Protein AF-A0A3D2TI49-F1 (afdb_monomer_lite)

Foldseek 3Di:
DPPPPDDPDPDDPAQPWDWDWDQDPVRDTDTLDICPCVVLVCCCPVPVQLRQWFQDPPTGHPPDPVHRTQAFADWDWDDFPPFIKIWTARQTSGFIWIWTCNPVSDIHTQDTDGWDAPPNQTQHGFHDWDWDPLVRDPVSF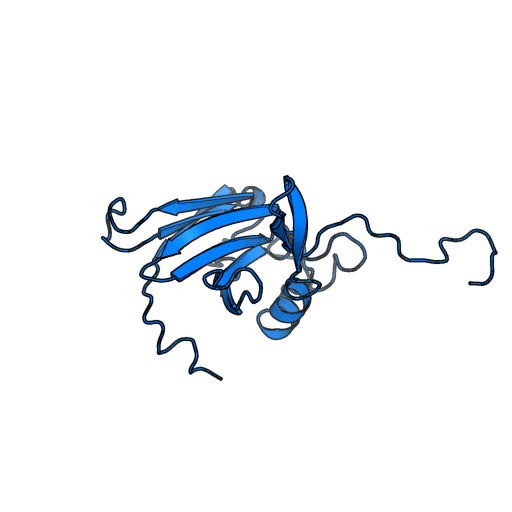IKIWTQRVVRRDIDIDGDPDDPVVSVPDD

Radius of gyration: 17.72 Å; chains: 1; bounding box: 36×56×38 Å

Sequence (170 aa):
MDNDGDLDALHCFGARSFSVWQINAKGVPQLAYDSGVDFEQITAHEAADRFNADSSPDSLPDQRSSKRGPEPESIVIGQVGKHRLAMVGLERTGGVMIYDLSLPTYPKFLKYLPPLHEDGLMDCGPEGLVLIPAKSSPTGKPLLIICNEKSGTTTAYEFEWEFDRVAASR

Structure (mmCIF, N/CA/C/O backbone):
data_AF-A0A3D2TI49-F1
#
_entry.id   AF-A0A3D2TI49-F1
#
loop_
_atom_site.group_PDB
_atom_site.id
_atom_site.type_symbol
_atom_site.label_atom_id
_atom_site.label_alt_id
_atom_site.label_comp_id
_atom_site.label_asym_id
_atom_site.label_entity_id
_atom_site.label_seq_id
_atom_site.pdbx_PDB_ins_code
_atom_site.Cartn_x
_atom_site.Cartn_y
_atom_site.Cartn_z
_atom_site.occupancy
_atom_site.B_iso_or_equiv
_atom_site.auth_seq_id
_atom_site.auth_comp_id
_atom_site.auth_asym_id
_atom_site.auth_atom_id
_atom_site.pdbx_PDB_model_num
ATOM 1 N N . MET A 1 1 ? -6.377 -32.290 -17.270 1.00 55.56 1 MET A N 1
ATOM 2 C CA . MET A 1 1 ? -5.942 -33.292 -16.291 1.00 55.56 1 MET A CA 1
ATOM 3 C C . MET A 1 1 ? -5.708 -34.567 -17.065 1.00 55.56 1 MET A C 1
ATOM 5 O O . MET A 1 1 ? -6.648 -35.334 -17.264 1.00 55.56 1 MET A O 1
ATOM 9 N N . ASP A 1 2 ? -4.509 -34.690 -17.626 1.00 75.00 2 ASP A N 1
ATOM 10 C CA . ASP A 1 2 ? -4.076 -35.775 -18.518 1.00 75.00 2 ASP A CA 1
ATOM 11 C C . ASP A 1 2 ? -3.036 -36.714 -17.880 1.00 75.00 2 ASP A C 1
ATOM 13 O O . ASP A 1 2 ? -2.687 -37.721 -18.498 1.00 75.00 2 ASP A O 1
ATOM 17 N N . ASN A 1 3 ? -2.715 -36.523 -16.591 1.00 49.94 3 ASN A N 1
ATOM 18 C CA . ASN A 1 3 ? -2.131 -37.550 -15.720 1.00 49.94 3 ASN A CA 1
ATOM 19 C C . ASN A 1 3 ? -0.793 -38.101 -16.251 1.00 49.94 3 ASN A C 1
ATOM 21 O O . ASN A 1 3 ? -0.531 -39.308 -16.186 1.00 49.94 3 ASN A O 1
ATOM 25 N N . ASP A 1 4 ? 0.041 -37.212 -16.786 1.00 79.75 4 ASP A N 1
ATOM 26 C CA . ASP A 1 4 ? 1.369 -37.513 -17.324 1.00 79.75 4 ASP A CA 1
ATOM 27 C C . ASP A 1 4 ? 2.510 -37.254 -16.316 1.00 79.75 4 ASP A C 1
ATOM 29 O O . ASP A 1 4 ? 3.666 -37.599 -16.573 1.00 79.75 4 ASP A O 1
ATOM 33 N N . GLY A 1 5 ? 2.177 -36.741 -15.128 1.00 62.38 5 GLY A N 1
ATOM 34 C CA . GLY A 1 5 ? 3.123 -36.522 -14.038 1.00 62.38 5 GLY A CA 1
ATOM 35 C C . GLY A 1 5 ? 3.797 -35.152 -14.049 1.00 62.38 5 GLY A C 1
ATOM 36 O O . GLY A 1 5 ? 4.715 -34.947 -13.247 1.00 62.38 5 GLY A O 1
ATOM 37 N N . ASP A 1 6 ? 3.350 -34.216 -14.888 1.00 67.06 6 ASP A N 1
ATOM 38 C CA . ASP A 1 6 ? 3.567 -32.793 -14.651 1.00 67.06 6 ASP A CA 1
ATOM 39 C C . ASP A 1 6 ? 2.514 -32.212 -13.672 1.00 67.06 6 ASP A C 1
ATOM 41 O O . ASP A 1 6 ? 1.595 -32.894 -13.205 1.00 67.06 6 ASP A O 1
ATOM 45 N N . LEU A 1 7 ? 2.720 -30.975 -13.209 1.00 50.41 7 LEU A N 1
ATOM 46 C CA . LEU A 1 7 ? 1.789 -30.328 -12.280 1.00 50.41 7 LEU A CA 1
ATOM 47 C C . LEU A 1 7 ? 0.525 -29.874 -13.032 1.00 50.41 7 LEU A C 1
ATOM 49 O O . LEU A 1 7 ? 0.425 -28.726 -13.456 1.00 50.41 7 LEU A O 1
ATOM 53 N N . ASP A 1 8 ? -0.473 -30.754 -13.080 1.00 56.34 8 ASP A N 1
ATOM 54 C CA . ASP A 1 8 ? -1.819 -30.564 -13.655 1.00 56.34 8 ASP A CA 1
ATOM 55 C C . ASP A 1 8 ? -2.663 -29.421 -13.024 1.00 56.34 8 ASP A C 1
ATOM 57 O O . ASP A 1 8 ? -3.757 -29.091 -13.499 1.00 56.34 8 ASP A O 1
ATOM 61 N N . ALA A 1 9 ? -2.197 -28.821 -11.923 1.00 54.97 9 ALA A N 1
ATOM 62 C CA . ALA A 1 9 ? -2.842 -27.702 -11.241 1.00 54.97 9 ALA A CA 1
ATOM 63 C C . ALA A 1 9 ? -1.800 -26.722 -10.685 1.00 54.97 9 ALA A C 1
ATOM 65 O O . ALA A 1 9 ? -0.828 -27.113 -10.034 1.00 54.97 9 ALA A O 1
ATOM 66 N N . LEU A 1 10 ? -2.028 -25.422 -10.900 1.00 48.25 10 LEU A N 1
ATOM 67 C CA . LEU A 1 10 ? -1.181 -24.364 -10.357 1.00 48.25 10 LEU A CA 1
ATOM 68 C C . LEU A 1 10 ? -1.389 -24.273 -8.834 1.00 48.25 10 LEU A C 1
ATOM 70 O O . LEU A 1 10 ? -2.301 -23.608 -8.346 1.00 48.25 10 LEU A O 1
ATOM 74 N N . HIS A 1 11 ? -0.556 -24.970 -8.066 1.00 43.88 11 HIS A N 1
ATOM 75 C CA . HIS A 1 11 ? -0.542 -24.872 -6.609 1.00 43.88 11 HIS A CA 1
ATOM 76 C C . HIS A 1 11 ? 0.370 -23.718 -6.172 1.00 43.88 11 HIS A C 1
ATOM 78 O O . HIS A 1 11 ? 1.574 -23.896 -5.999 1.00 43.88 11 HIS A O 1
ATOM 84 N N . CYS A 1 12 ? -0.199 -22.531 -5.954 1.00 50.41 12 CYS A N 1
ATOM 85 C CA . CYS A 1 12 ? 0.495 -21.441 -5.267 1.00 50.41 12 CYS A CA 1
ATOM 86 C C . CYS A 1 12 ? 0.040 -21.365 -3.804 1.00 50.41 12 CYS A C 1
ATOM 88 O O . CYS A 1 12 ? -1.037 -20.859 -3.503 1.00 50.41 12 CYS A O 1
ATOM 90 N N . PHE A 1 13 ? 0.885 -21.819 -2.876 1.00 46.25 13 PHE A N 1
ATOM 91 C CA . PHE A 1 13 ? 0.799 -21.406 -1.473 1.00 46.25 13 PHE A CA 1
ATOM 92 C C . PHE A 1 13 ? 1.452 -20.023 -1.359 1.00 46.25 13 PHE A C 1
ATOM 94 O O . PHE A 1 13 ? 2.647 -19.910 -1.104 1.00 46.25 13 PHE A O 1
ATOM 101 N N . GLY A 1 14 ? 0.697 -18.964 -1.650 1.00 55.88 14 GLY A N 1
ATOM 102 C CA . GLY A 1 14 ? 1.209 -17.597 -1.593 1.00 55.88 14 GLY A CA 1
ATOM 103 C C . GLY A 1 14 ? 0.081 -16.579 -1.582 1.00 55.88 14 GLY A C 1
ATOM 104 O O . GLY A 1 14 ? -0.577 -16.376 -2.599 1.00 55.88 14 GLY A O 1
ATOM 105 N N . ALA A 1 15 ? -0.133 -15.960 -0.421 1.00 67.00 15 ALA A N 1
ATOM 106 C CA . ALA A 1 15 ? -1.057 -14.855 -0.218 1.00 67.00 15 ALA A CA 1
ATOM 107 C C . ALA A 1 15 ? -0.539 -13.615 -0.964 1.00 67.00 15 ALA A C 1
ATOM 109 O O . ALA A 1 15 ? 0.254 -12.843 -0.441 1.00 67.00 15 ALA A O 1
ATOM 110 N N . ARG A 1 16 ? -0.970 -13.443 -2.215 1.00 87.81 16 ARG A N 1
ATOM 111 C CA . ARG A 1 16 ? -0.832 -12.183 -2.970 1.00 87.81 16 ARG A CA 1
ATOM 112 C C . ARG A 1 16 ? -1.950 -11.193 -2.629 1.00 87.81 16 ARG A C 1
ATOM 114 O O . ARG A 1 16 ? -2.130 -10.194 -3.308 1.00 87.81 16 ARG A O 1
ATOM 121 N N . SER A 1 17 ? -2.688 -11.493 -1.567 1.00 92.81 17 SER A N 1
ATOM 122 C CA . SER A 1 17 ? -3.854 -10.786 -1.071 1.00 92.81 17 SER A CA 1
ATOM 123 C C . SER A 1 17 ? -3.655 -10.406 0.394 1.00 92.81 17 SER A C 1
ATOM 125 O O . SER A 1 17 ? -2.672 -10.784 1.036 1.00 92.81 17 SER A O 1
ATOM 127 N N . PHE A 1 18 ? -4.624 -9.684 0.946 1.00 94.69 18 PHE A N 1
ATOM 128 C CA . PHE A 1 18 ? -4.862 -9.687 2.381 1.00 94.69 18 PHE A CA 1
ATOM 129 C C . PHE A 1 18 ? -6.214 -10.338 2.670 1.00 94.69 18 PHE A C 1
ATOM 131 O O . PHE A 1 18 ? -7.166 -10.214 1.895 1.00 94.69 18 PHE A O 1
ATOM 138 N N . SER A 1 19 ? -6.310 -10.980 3.830 1.00 95.19 19 SER A N 1
ATOM 139 C CA . SER A 1 19 ? -7.548 -11.590 4.301 1.00 95.19 19 SER A CA 1
ATOM 140 C C . SER A 1 19 ? -7.982 -10.969 5.621 1.00 95.19 19 SER A C 1
ATOM 142 O O . SER A 1 19 ? -7.167 -10.695 6.505 1.00 95.19 19 SER A O 1
ATOM 144 N N . VAL A 1 20 ? -9.289 -10.811 5.794 1.00 96.06 20 VAL A N 1
ATOM 145 C CA . VAL A 1 20 ? -9.896 -10.477 7.080 1.00 96.06 20 VAL A CA 1
ATOM 146 C C . VAL A 1 20 ? -10.534 -11.736 7.639 1.00 96.06 20 VAL A C 1
ATOM 148 O O . VAL A 1 20 ? -11.391 -12.348 7.004 1.00 96.06 20 VAL A O 1
ATOM 151 N N . TRP A 1 21 ? -10.143 -12.105 8.854 1.00 95.69 21 TRP A N 1
ATOM 152 C CA . TRP A 1 21 ? -10.712 -13.236 9.578 1.00 95.69 21 TRP A CA 1
ATOM 153 C C . TRP A 1 21 ? -11.584 -12.735 10.724 1.00 95.69 21 TRP A C 1
ATOM 155 O O . TRP A 1 21 ? -11.193 -11.842 11.475 1.00 95.69 21 TRP A O 1
ATOM 165 N N . GLN A 1 22 ? -12.762 -13.331 10.878 1.00 94.69 22 GLN A N 1
ATOM 166 C CA . GLN A 1 22 ? -13.612 -13.149 12.048 1.00 94.69 22 GLN A CA 1
ATOM 167 C C . GLN A 1 22 ? -13.525 -14.381 12.945 1.00 94.69 22 GLN A C 1
ATOM 169 O O . GLN A 1 22 ? -13.456 -15.511 12.466 1.00 94.69 22 GLN A O 1
ATOM 174 N N . ILE A 1 23 ? -13.562 -14.174 14.257 1.00 95.69 23 ILE A N 1
ATOM 175 C CA . ILE A 1 23 ? -13.634 -15.266 15.227 1.00 95.69 23 ILE A CA 1
ATOM 176 C C . ILE A 1 23 ? -15.091 -15.410 15.653 1.00 95.69 23 ILE A C 1
ATOM 178 O O . ILE A 1 23 ? -15.685 -14.465 16.174 1.00 95.69 23 ILE A O 1
ATOM 182 N N . ASN A 1 24 ? -15.690 -16.575 15.410 1.00 93.38 24 ASN A N 1
ATOM 183 C CA . ASN A 1 24 ? -17.077 -16.804 15.809 1.00 93.38 24 ASN A CA 1
ATOM 184 C C . ASN A 1 24 ? -17.214 -16.996 17.333 1.00 93.38 24 ASN A C 1
ATOM 186 O O . ASN A 1 24 ? -16.229 -17.119 18.058 1.00 93.38 24 ASN A O 1
ATOM 190 N N . ALA A 1 25 ? -18.452 -17.100 17.827 1.00 94.69 25 ALA A N 1
ATOM 191 C CA . ALA A 1 25 ? -18.738 -17.268 19.258 1.00 94.69 25 ALA A CA 1
ATOM 192 C C . ALA A 1 25 ? -18.109 -18.525 19.903 1.00 94.69 25 ALA A C 1
ATOM 194 O O . ALA A 1 25 ? -18.037 -18.613 21.124 1.00 94.69 25 ALA A O 1
ATOM 195 N N . LYS A 1 26 ? -17.662 -19.500 19.099 1.00 96.12 26 LYS A N 1
ATOM 196 C CA . LYS A 1 26 ? -16.972 -20.720 19.548 1.00 96.12 26 LYS A CA 1
ATOM 197 C C . LYS A 1 26 ? -15.444 -20.613 19.452 1.00 96.12 26 LYS A C 1
ATOM 199 O O . LYS A 1 26 ? -14.765 -21.611 19.664 1.00 96.12 26 LYS A O 1
ATOM 204 N N . GLY A 1 27 ? -14.901 -19.447 19.103 1.00 95.31 27 GLY A N 1
ATOM 205 C CA . GLY A 1 27 ? -13.461 -19.243 18.947 1.00 95.31 27 GLY A CA 1
ATOM 206 C C . GLY A 1 27 ? -12.883 -19.748 17.621 1.00 95.31 27 GLY A C 1
ATOM 207 O O . GLY A 1 27 ? -11.666 -19.799 17.479 1.00 95.31 27 GLY A O 1
ATOM 208 N N . VAL A 1 28 ? -13.717 -20.130 16.647 1.00 96.25 28 VAL A N 1
ATOM 209 C CA . VAL A 1 28 ? -13.245 -20.679 15.364 1.00 96.25 28 VAL A CA 1
ATOM 210 C C . VAL A 1 28 ? -13.076 -19.547 14.340 1.00 96.25 28 VAL A C 1
ATOM 212 O O . VAL A 1 28 ? -14.042 -18.801 14.129 1.00 96.25 28 VAL A O 1
ATOM 215 N N . PRO A 1 29 ? -11.902 -19.419 13.685 1.00 95.12 29 PRO A N 1
ATOM 216 C CA . PRO A 1 29 ? -11.702 -18.474 12.594 1.00 95.12 29 PRO A CA 1
ATOM 217 C C . PRO A 1 29 ? -12.599 -18.789 11.400 1.00 95.12 29 PRO A C 1
ATOM 219 O O . PRO A 1 29 ? -12.729 -19.938 10.978 1.00 95.12 29 PRO A O 1
ATOM 222 N N . GLN A 1 30 ? -13.200 -17.753 10.838 1.00 95.19 30 GLN A N 1
ATOM 223 C CA . GLN A 1 30 ? -13.952 -17.799 9.593 1.00 95.19 30 GLN A CA 1
ATOM 224 C C . GLN A 1 30 ? -13.462 -16.666 8.701 1.00 95.19 30 GLN A C 1
ATOM 226 O O . GLN A 1 30 ? -13.291 -15.539 9.167 1.00 95.19 30 GLN A O 1
ATOM 231 N N . LEU A 1 31 ? -13.229 -16.965 7.426 1.00 94.31 31 LEU A N 1
ATOM 232 C CA . LEU A 1 31 ? -12.846 -15.955 6.450 1.00 94.31 31 LEU A CA 1
ATOM 233 C C . LEU A 1 31 ? -14.020 -14.987 6.254 1.00 94.31 31 LEU A C 1
ATOM 235 O O . LEU A 1 31 ? -15.122 -15.412 5.911 1.00 94.31 31 LEU A O 1
ATOM 239 N N . ALA A 1 32 ? -13.791 -13.704 6.519 1.00 95.62 32 ALA A N 1
ATOM 240 C CA . ALA A 1 32 ? -14.774 -12.638 6.340 1.00 95.62 32 ALA A CA 1
ATOM 241 C C . ALA A 1 32 ? -14.599 -11.929 4.991 1.00 95.62 32 ALA A C 1
ATOM 243 O O . ALA A 1 32 ? -15.590 -11.531 4.383 1.00 95.62 32 ALA A O 1
ATOM 244 N N . TYR A 1 33 ? -13.353 -11.779 4.538 1.00 96.12 33 TYR A N 1
ATOM 245 C CA . TYR A 1 33 ? -12.991 -11.175 3.258 1.00 96.12 33 TYR A CA 1
ATOM 246 C C . TYR A 1 33 ? -11.618 -11.677 2.803 1.00 96.12 33 TYR A C 1
ATOM 248 O O . TYR A 1 33 ? -10.752 -11.915 3.644 1.00 96.12 33 TYR A O 1
ATOM 256 N N . ASP A 1 34 ? -11.411 -11.770 1.493 1.00 95.81 34 ASP A N 1
ATOM 257 C CA . ASP A 1 34 ? -10.099 -11.921 0.867 1.00 95.81 34 ASP A CA 1
ATOM 258 C C . ASP A 1 34 ? -10.023 -10.986 -0.341 1.00 95.81 34 ASP A C 1
ATOM 260 O O . ASP A 1 34 ? -10.972 -10.936 -1.125 1.00 95.81 34 ASP A O 1
ATOM 264 N N . SER A 1 35 ? -8.926 -10.241 -0.483 1.00 95.81 35 SER A N 1
ATOM 265 C CA . SER A 1 35 ? -8.756 -9.313 -1.609 1.00 95.81 35 SER A CA 1
ATOM 266 C C . SER A 1 35 ? -8.429 -10.011 -2.929 1.00 95.81 35 SER A C 1
ATOM 268 O O . SER A 1 35 ? -8.345 -9.356 -3.960 1.00 95.81 35 SER A O 1
ATOM 270 N N . GLY A 1 36 ? -8.201 -11.326 -2.931 1.00 93.94 36 GLY A N 1
ATOM 271 C CA . GLY A 1 36 ? -7.935 -12.106 -4.131 1.00 93.94 36 GLY A CA 1
ATOM 272 C C . GLY A 1 36 ? -6.793 -11.529 -4.967 1.00 93.94 36 GLY A C 1
ATOM 273 O O . GLY A 1 36 ? -5.637 -11.560 -4.562 1.00 93.94 36 GLY A O 1
ATOM 274 N N . VAL A 1 37 ? -7.136 -11.009 -6.144 1.00 93.81 37 VAL A N 1
ATOM 275 C CA . VAL A 1 37 ? -6.191 -10.464 -7.133 1.00 93.81 37 VAL A CA 1
ATOM 276 C C . VAL A 1 37 ? -6.228 -8.935 -7.217 1.00 93.81 37 VAL A C 1
ATOM 278 O O . VAL A 1 37 ? -5.765 -8.364 -8.206 1.00 93.81 37 VAL A O 1
ATOM 281 N N . ASP A 1 38 ? -6.815 -8.264 -6.218 1.00 96.62 38 ASP A N 1
ATOM 282 C CA . ASP A 1 38 ? -6.989 -6.808 -6.216 1.00 96.62 38 ASP A CA 1
ATOM 283 C C . ASP A 1 38 ? -5.662 -6.091 -6.498 1.00 96.62 38 ASP A C 1
ATOM 285 O O . ASP A 1 38 ? -5.624 -5.166 -7.303 1.00 96.62 38 ASP A O 1
ATOM 289 N N . PHE A 1 39 ? -4.552 -6.526 -5.891 1.00 97.19 39 PHE A N 1
ATOM 290 C CA . PHE A 1 39 ? -3.266 -5.837 -6.027 1.00 97.19 39 PHE A CA 1
ATOM 291 C C . PHE A 1 39 ? -2.743 -5.861 -7.465 1.00 97.19 39 PHE A C 1
ATOM 293 O O . PHE A 1 39 ? -2.324 -4.824 -7.986 1.00 97.19 39 PHE A O 1
ATOM 300 N N . GLU A 1 40 ? -2.802 -7.010 -8.136 1.00 96.06 40 GLU A N 1
ATOM 301 C CA . GLU A 1 40 ? -2.463 -7.128 -9.552 1.00 96.06 40 GLU A CA 1
ATOM 302 C C . GLU A 1 40 ? -3.403 -6.311 -10.443 1.00 96.06 40 GLU A C 1
ATOM 304 O O . GLU A 1 40 ? -2.929 -5.628 -11.348 1.00 96.06 40 GLU A O 1
ATOM 309 N N . GLN A 1 41 ? -4.716 -6.338 -10.193 1.00 96.94 41 GLN A N 1
ATOM 310 C CA . GLN A 1 41 ? -5.678 -5.573 -10.997 1.00 96.94 41 GLN A CA 1
ATOM 311 C C . GLN A 1 41 ? -5.484 -4.062 -10.846 1.00 96.94 41 GLN A C 1
ATOM 313 O O . GLN A 1 41 ? -5.473 -3.336 -11.841 1.00 96.94 41 GLN A O 1
ATOM 318 N N . ILE A 1 42 ? -5.297 -3.592 -9.613 1.00 97.81 42 ILE A N 1
ATOM 319 C CA . ILE A 1 42 ? -5.074 -2.180 -9.303 1.00 97.81 42 ILE A CA 1
ATOM 320 C C . ILE A 1 42 ? -3.758 -1.717 -9.917 1.00 97.81 42 ILE A C 1
ATOM 322 O O . ILE A 1 42 ? -3.735 -0.697 -10.595 1.00 97.81 42 ILE A O 1
ATOM 326 N N . THR A 1 43 ? -2.666 -2.465 -9.744 1.00 97.25 43 THR A N 1
ATOM 327 C CA . THR A 1 43 ? -1.365 -2.066 -10.308 1.00 97.25 43 THR A CA 1
ATOM 328 C C . THR A 1 43 ? -1.373 -2.115 -11.832 1.00 97.25 43 THR A C 1
ATOM 330 O O . THR A 1 43 ? -0.875 -1.185 -12.453 1.00 97.25 43 THR A O 1
ATOM 333 N N . ALA A 1 44 ? -2.021 -3.102 -12.458 1.00 96.81 44 ALA A N 1
ATOM 334 C CA . ALA A 1 44 ? -2.205 -3.126 -13.912 1.00 96.81 44 ALA A CA 1
ATOM 335 C C . ALA A 1 44 ? -2.949 -1.889 -14.441 1.00 96.81 44 ALA A C 1
ATOM 337 O O . ALA A 1 44 ? -2.661 -1.427 -15.544 1.00 96.81 44 ALA A O 1
ATOM 338 N N . HIS A 1 45 ? -3.911 -1.368 -13.674 1.00 97.06 45 HIS A N 1
ATOM 339 C CA . HIS A 1 45 ? -4.739 -0.235 -14.075 1.00 97.06 45 HIS A CA 1
ATOM 340 C C . HIS A 1 45 ? -4.109 1.128 -13.742 1.00 97.06 45 HIS A C 1
ATOM 342 O O . HIS A 1 45 ? -4.124 2.032 -14.574 1.00 97.06 45 HIS A O 1
ATOM 348 N N . GLU A 1 46 ? -3.570 1.294 -12.534 1.00 95.75 46 GLU A N 1
ATOM 349 C CA . GLU A 1 46 ? -3.100 2.583 -12.006 1.00 95.75 46 GLU A CA 1
ATOM 350 C C . GLU A 1 46 ? -1.593 2.813 -12.191 1.00 95.75 46 GLU A C 1
ATOM 352 O O . GLU A 1 46 ? -1.150 3.959 -12.178 1.00 95.75 46 GLU A O 1
ATOM 357 N N . ALA A 1 47 ? -0.804 1.750 -12.372 1.00 94.12 47 ALA A N 1
ATOM 358 C CA . ALA A 1 47 ? 0.653 1.804 -12.510 1.00 94.12 47 ALA A CA 1
ATOM 359 C C . ALA A 1 47 ? 1.155 0.645 -13.388 1.00 94.12 47 ALA A C 1
ATOM 361 O O . ALA A 1 47 ? 1.874 -0.246 -12.931 1.00 94.12 47 ALA A O 1
ATOM 362 N N . ALA A 1 48 ? 0.710 0.612 -14.649 1.00 95.75 48 ALA A N 1
ATOM 363 C CA . ALA A 1 48 ? 0.943 -0.511 -15.561 1.00 95.75 48 ALA A CA 1
ATOM 364 C C . ALA A 1 48 ? 2.435 -0.833 -15.781 1.00 95.75 48 ALA A C 1
ATOM 366 O O . ALA A 1 48 ? 2.796 -1.985 -16.006 1.00 95.75 48 ALA A O 1
ATOM 367 N N . ASP A 1 49 ? 3.310 0.165 -15.675 1.00 93.94 49 ASP A N 1
ATOM 368 C CA . ASP A 1 49 ? 4.770 0.034 -15.697 1.00 93.94 49 ASP A CA 1
ATOM 369 C C . ASP A 1 49 ? 5.333 -0.708 -14.470 1.00 93.94 49 ASP A C 1
ATOM 371 O O . ASP A 1 49 ? 6.420 -1.282 -14.524 1.00 93.94 49 ASP A O 1
ATOM 375 N N . ARG A 1 50 ? 4.568 -0.749 -13.376 1.00 93.75 50 ARG A N 1
ATOM 376 C CA . ARG A 1 50 ? 4.880 -1.453 -12.127 1.00 93.75 50 ARG A CA 1
ATOM 377 C C . ARG A 1 50 ? 4.125 -2.775 -11.963 1.00 93.75 50 ARG A C 1
ATOM 379 O O . ARG A 1 50 ? 4.398 -3.502 -11.001 1.00 93.75 50 ARG A O 1
ATOM 386 N N . PHE A 1 51 ? 3.211 -3.121 -12.876 1.00 96.69 51 PHE A N 1
ATOM 387 C CA . PHE A 1 51 ? 2.470 -4.385 -12.839 1.00 96.69 51 PHE A CA 1
ATOM 388 C C . PHE A 1 51 ? 3.436 -5.563 -12.693 1.00 96.69 51 PHE A C 1
ATOM 390 O O . PHE A 1 51 ? 4.244 -5.800 -13.584 1.00 96.69 51 PHE A O 1
ATOM 397 N N . ASN A 1 52 ? 3.395 -6.276 -11.562 1.00 95.88 52 ASN A N 1
ATOM 398 C CA . ASN A 1 52 ? 4.294 -7.397 -11.246 1.00 95.88 52 ASN A CA 1
ATOM 399 C C . ASN A 1 52 ? 5.787 -7.150 -11.567 1.00 95.88 52 ASN A C 1
ATOM 401 O O . ASN A 1 52 ? 6.512 -8.075 -11.951 1.00 95.88 52 ASN A O 1
ATOM 405 N N . ALA A 1 53 ? 6.246 -5.906 -11.415 1.00 95.75 53 ALA A N 1
ATOM 406 C CA . ALA A 1 53 ? 7.649 -5.529 -11.538 1.00 95.75 53 ALA A CA 1
ATOM 407 C C . ALA A 1 53 ? 8.459 -5.984 -10.310 1.00 95.75 53 ALA A C 1
ATOM 409 O O . ALA A 1 53 ? 7.908 -6.303 -9.255 1.00 95.75 53 ALA A O 1
ATOM 410 N N . ASP A 1 54 ? 9.787 -6.017 -10.438 1.00 95.31 54 ASP A N 1
ATOM 411 C CA . ASP A 1 54 ? 10.676 -6.190 -9.288 1.00 95.31 54 ASP A CA 1
ATOM 412 C C . ASP A 1 54 ? 10.900 -4.861 -8.537 1.00 95.31 54 ASP A C 1
ATOM 414 O O . ASP A 1 54 ? 10.555 -3.761 -8.985 1.00 95.31 54 ASP A O 1
ATOM 418 N N . SER A 1 55 ? 11.500 -4.966 -7.359 1.00 91.81 55 SER A N 1
ATOM 419 C CA . SER A 1 55 ? 11.812 -3.842 -6.474 1.00 91.81 55 SER A CA 1
ATOM 420 C C . SER A 1 55 ? 13.142 -3.189 -6.877 1.00 91.81 55 SER A C 1
ATOM 422 O O . SER A 1 55 ? 14.110 -3.230 -6.115 1.00 91.81 55 SER A O 1
ATOM 424 N N . SER A 1 56 ? 13.219 -2.700 -8.113 1.00 90.56 56 SER A N 1
ATOM 425 C CA . SER A 1 56 ? 14.365 -1.967 -8.670 1.00 90.56 56 SER A CA 1
ATOM 426 C C . SER A 1 56 ? 13.876 -0.877 -9.637 1.00 90.56 56 SER A C 1
ATOM 428 O O . SER A 1 56 ? 12.876 -1.127 -10.328 1.00 90.56 56 SER A O 1
ATOM 430 N N . PRO A 1 57 ? 14.555 0.288 -9.728 1.00 87.12 57 PRO A N 1
ATOM 431 C CA . PRO A 1 57 ? 14.220 1.358 -10.675 1.00 87.12 57 PRO A CA 1
ATOM 432 C C . PRO A 1 57 ? 14.189 0.902 -12.136 1.00 87.12 57 PRO A C 1
ATOM 434 O O . PRO A 1 57 ? 13.319 1.319 -12.890 1.00 87.12 57 PRO A O 1
ATOM 437 N N . ASP A 1 58 ? 15.076 -0.022 -12.509 1.00 89.88 58 ASP A N 1
ATOM 438 C CA . ASP A 1 58 ? 15.204 -0.515 -13.888 1.00 89.88 58 ASP A CA 1
ATOM 439 C C . ASP A 1 58 ? 14.307 -1.732 -14.182 1.00 89.88 58 ASP A C 1
ATOM 441 O O . ASP A 1 58 ? 14.477 -2.427 -15.188 1.00 89.88 58 ASP A O 1
ATOM 445 N N . SER A 1 59 ? 13.376 -2.056 -13.280 1.00 91.19 59 SER A N 1
ATOM 446 C CA . SER A 1 59 ? 12.495 -3.212 -13.458 1.00 91.19 59 SER A CA 1
ATOM 447 C C . SER A 1 59 ? 11.516 -2.972 -14.597 1.00 91.19 59 SER A C 1
ATOM 449 O O . SER A 1 59 ? 10.876 -1.928 -14.669 1.00 91.19 59 SER A O 1
ATOM 451 N N . LEU A 1 60 ? 11.347 -3.982 -15.449 1.00 94.62 60 LEU A N 1
ATOM 452 C CA . LEU A 1 60 ? 10.288 -3.983 -16.452 1.00 94.62 60 LEU A CA 1
ATOM 453 C C . LEU A 1 60 ? 8.994 -4.536 -15.839 1.00 94.62 60 LEU A C 1
ATOM 455 O O . LEU A 1 60 ? 9.063 -5.359 -14.913 1.00 94.62 60 LEU A O 1
ATOM 459 N N . PRO A 1 61 ? 7.826 -4.144 -16.372 1.00 96.25 61 PRO A N 1
ATOM 460 C CA . PRO A 1 61 ? 6.570 -4.763 -15.990 1.00 96.25 61 PRO A CA 1
ATOM 461 C C . PRO A 1 61 ? 6.582 -6.269 -16.284 1.00 96.25 61 PRO A C 1
ATOM 463 O O . PRO A 1 61 ? 7.264 -6.759 -17.185 1.00 96.25 61 PRO A O 1
ATOM 466 N N . ASP A 1 62 ? 5.799 -6.992 -15.496 1.00 95.56 62 ASP A N 1
ATOM 467 C CA . ASP A 1 62 ? 5.469 -8.410 -15.618 1.00 95.56 62 ASP A CA 1
ATOM 468 C C . ASP A 1 62 ? 6.619 -9.412 -15.394 1.00 95.56 62 ASP A C 1
ATOM 470 O O . ASP A 1 62 ? 6.491 -10.613 -15.634 1.00 95.56 62 ASP A O 1
ATOM 474 N N . GLN A 1 63 ? 7.750 -8.974 -14.840 1.00 95.75 63 GLN A N 1
ATOM 475 C CA . GLN A 1 63 ? 8.883 -9.866 -14.544 1.00 95.75 63 GLN A CA 1
ATOM 476 C C . GLN A 1 63 ? 8.608 -10.895 -13.430 1.00 95.75 63 GLN A C 1
ATOM 478 O O . GLN A 1 63 ? 9.408 -11.821 -13.222 1.00 95.75 63 GLN A O 1
ATOM 483 N N . ARG A 1 64 ? 7.524 -10.720 -12.662 1.00 94.25 64 ARG A N 1
ATOM 484 C CA . ARG A 1 64 ? 7.220 -11.529 -11.473 1.00 94.25 64 ARG A CA 1
ATOM 485 C C . ARG A 1 64 ? 5.870 -12.238 -11.491 1.00 94.25 64 ARG A C 1
ATOM 487 O O . ARG A 1 64 ? 5.569 -12.906 -10.500 1.00 94.25 64 ARG A O 1
ATOM 494 N N . SER A 1 65 ? 5.093 -12.197 -12.576 1.00 92.25 65 SER A N 1
ATOM 495 C CA . SER A 1 65 ? 3.825 -12.949 -12.644 1.00 92.25 65 SER A CA 1
ATOM 496 C C . SER A 1 65 ? 4.024 -14.448 -12.443 1.00 92.25 65 SER A C 1
ATOM 498 O O . SER A 1 65 ? 3.317 -15.041 -11.631 1.00 92.25 65 SER A O 1
ATOM 500 N N . SER A 1 66 ? 5.046 -15.033 -13.078 1.00 88.69 66 SER A N 1
ATOM 501 C CA . SER A 1 66 ? 5.457 -16.435 -12.876 1.00 88.69 66 SER A CA 1
ATOM 502 C C . SER A 1 66 ? 6.166 -16.694 -11.539 1.00 88.69 66 SER A C 1
ATOM 504 O O . SER A 1 66 ? 6.472 -17.838 -11.213 1.00 88.69 66 SER A O 1
ATOM 506 N N . LYS A 1 67 ? 6.445 -15.637 -10.765 1.00 90.38 67 LYS A N 1
ATOM 507 C CA . LYS A 1 67 ? 7.040 -15.688 -9.425 1.00 90.38 67 LYS A CA 1
ATOM 508 C C . LYS A 1 67 ? 5.953 -15.395 -8.384 1.00 90.38 67 LYS A C 1
ATOM 510 O O . LYS A 1 67 ? 4.907 -16.036 -8.356 1.00 90.38 67 LYS A O 1
ATOM 515 N N . ARG A 1 68 ? 6.176 -14.411 -7.510 1.00 90.19 68 ARG A N 1
ATOM 516 C CA . ARG A 1 68 ? 5.276 -14.053 -6.405 1.00 90.19 68 ARG A CA 1
ATOM 517 C C . ARG A 1 68 ? 4.556 -12.709 -6.609 1.00 90.19 68 ARG A C 1
ATOM 519 O O . ARG A 1 68 ? 3.892 -12.250 -5.689 1.00 90.19 68 ARG A O 1
ATOM 526 N N . GLY A 1 69 ? 4.586 -12.155 -7.825 1.00 93.38 69 GLY A N 1
ATOM 527 C CA . GLY A 1 69 ? 3.773 -11.001 -8.216 1.00 93.38 69 GLY A CA 1
ATOM 528 C C . GLY A 1 69 ? 4.129 -9.759 -7.398 1.00 93.38 69 GLY A C 1
ATOM 529 O O . GLY A 1 69 ? 5.324 -9.460 -7.304 1.00 93.38 69 GLY A O 1
ATOM 530 N N . PRO A 1 70 ? 3.143 -9.067 -6.795 1.00 94.31 70 PRO A N 1
ATOM 531 C CA . PRO A 1 70 ? 3.388 -7.830 -6.061 1.00 94.31 70 PRO A CA 1
ATOM 532 C C . PRO A 1 70 ? 4.063 -8.039 -4.693 1.00 94.31 70 PRO A C 1
ATOM 534 O O . PRO A 1 70 ? 4.725 -7.116 -4.224 1.00 94.31 70 PRO A O 1
ATOM 537 N N . GLU A 1 71 ? 3.948 -9.238 -4.099 1.00 93.44 71 GLU A N 1
ATOM 538 C CA . GLU A 1 71 ? 4.466 -9.612 -2.763 1.00 93.44 71 GLU A CA 1
ATOM 539 C C . GLU A 1 71 ? 4.034 -8.633 -1.651 1.00 93.44 71 GLU A C 1
ATOM 541 O O . GLU A 1 71 ? 4.812 -7.762 -1.264 1.00 93.44 71 GLU A O 1
ATOM 546 N N . PRO A 1 72 ? 2.795 -8.733 -1.132 1.00 94.25 72 PRO A N 1
ATOM 547 C CA . PRO A 1 72 ? 2.419 -7.999 0.072 1.00 94.25 72 PRO A CA 1
ATOM 548 C C . PRO A 1 72 ? 3.209 -8.515 1.279 1.00 94.25 72 PRO A C 1
ATOM 550 O O . PRO A 1 72 ? 3.179 -9.710 1.560 1.00 94.25 72 PRO A O 1
ATOM 553 N N . GLU A 1 73 ? 3.876 -7.617 2.002 1.00 92.00 73 GLU A N 1
ATOM 554 C CA . GLU A 1 73 ? 4.806 -7.999 3.081 1.00 92.00 73 GLU A CA 1
ATOM 555 C C . GLU A 1 73 ? 4.413 -7.384 4.425 1.00 92.00 73 GLU A C 1
ATOM 557 O O . GLU A 1 73 ? 4.356 -8.051 5.457 1.00 92.00 73 GLU A O 1
ATOM 562 N N . SER A 1 74 ? 4.065 -6.099 4.406 1.00 92.69 74 SER A N 1
ATOM 563 C CA . SER A 1 74 ? 3.769 -5.330 5.609 1.00 92.69 74 SER A CA 1
ATOM 564 C C . SER A 1 74 ? 2.314 -4.888 5.639 1.00 92.69 74 SER A C 1
ATOM 566 O O . SER A 1 74 ? 1.764 -4.483 4.618 1.00 92.69 74 SER A O 1
ATOM 568 N N . ILE A 1 75 ? 1.687 -4.886 6.816 1.00 95.62 75 ILE A N 1
ATOM 569 C CA . ILE A 1 75 ? 0.360 -4.295 7.009 1.00 95.62 75 ILE A CA 1
ATOM 570 C C . ILE A 1 75 ? 0.302 -3.494 8.307 1.00 95.62 75 ILE A C 1
ATOM 572 O O . ILE A 1 75 ? 0.686 -3.976 9.372 1.00 95.62 75 ILE A O 1
ATOM 576 N N . VAL A 1 76 ? -0.242 -2.279 8.234 1.00 97.06 76 VAL A N 1
ATOM 577 C CA . VAL A 1 76 ? -0.630 -1.496 9.411 1.00 97.06 76 VAL A CA 1
ATOM 578 C C . VAL A 1 76 ? -2.112 -1.157 9.337 1.00 97.06 76 VAL A C 1
ATOM 580 O O . VAL A 1 76 ? -2.638 -0.778 8.291 1.00 97.06 76 VAL A O 1
ATOM 583 N N . ILE A 1 77 ? -2.803 -1.314 10.465 1.00 96.06 77 ILE A N 1
ATOM 584 C CA . ILE A 1 77 ? -4.213 -0.956 10.611 1.00 96.06 77 ILE A CA 1
ATOM 585 C C . ILE A 1 77 ? -4.310 0.158 11.639 1.00 96.06 77 ILE A C 1
ATOM 587 O O . ILE A 1 77 ? -3.733 0.064 12.724 1.00 96.06 77 ILE A O 1
ATOM 591 N N . GLY A 1 78 ? -5.080 1.197 11.339 1.00 93.38 78 GLY A N 1
ATOM 592 C CA . GLY A 1 78 ? -5.272 2.276 12.291 1.00 93.38 78 GLY A CA 1
ATOM 593 C C . GLY A 1 78 ? -6.482 3.145 12.017 1.00 93.38 78 GLY A C 1
ATOM 594 O O . GLY A 1 78 ? -7.118 3.080 10.968 1.00 93.38 78 GLY A O 1
ATOM 595 N N . GLN A 1 79 ? -6.826 3.941 13.022 1.00 90.94 79 GLN A N 1
ATOM 596 C CA . GLN A 1 79 ? -7.949 4.861 12.959 1.00 90.94 79 GLN A CA 1
ATOM 597 C C . GLN A 1 79 ? -7.489 6.195 12.359 1.00 90.94 79 GLN A C 1
ATOM 599 O O . GLN A 1 79 ? -6.624 6.865 12.925 1.00 90.94 79 GLN A O 1
ATOM 604 N N . VAL A 1 80 ? -8.107 6.600 11.251 1.00 88.38 80 VAL A N 1
ATOM 605 C CA . VAL A 1 80 ? -7.905 7.896 10.593 1.00 88.38 80 VAL A CA 1
ATOM 606 C C . VAL A 1 80 ? -9.263 8.591 10.515 1.00 88.38 80 VAL A C 1
ATOM 608 O O . VAL A 1 80 ? -10.164 8.186 9.779 1.00 88.38 80 VAL A O 1
ATOM 611 N N . GLY A 1 81 ? -9.460 9.607 11.360 1.00 86.06 81 GLY A N 1
ATOM 612 C CA . GLY A 1 81 ? -10.778 10.214 11.560 1.00 86.06 81 GLY A CA 1
ATOM 613 C C . GLY A 1 81 ? -11.800 9.179 12.047 1.00 86.06 81 GLY A C 1
ATOM 614 O O . GLY A 1 81 ? -11.564 8.482 13.033 1.00 86.06 81 GLY A O 1
ATOM 615 N N . LYS A 1 82 ? -12.933 9.052 11.345 1.00 87.25 82 LYS A N 1
ATOM 616 C CA . LYS A 1 82 ? -13.983 8.060 11.651 1.00 87.25 82 LYS A CA 1
ATOM 617 C C . LYS A 1 82 ? -13.769 6.692 10.986 1.00 87.25 82 LYS A C 1
ATOM 619 O O . LYS A 1 82 ? -14.522 5.770 11.283 1.00 87.25 82 LYS A O 1
ATOM 624 N N . HIS A 1 83 ? -12.740 6.541 10.151 1.00 90.19 83 HIS A N 1
ATOM 625 C CA . HIS A 1 83 ? -12.504 5.322 9.380 1.00 90.19 83 HIS A CA 1
ATOM 626 C C . HIS A 1 83 ? -11.363 4.487 9.949 1.00 90.19 83 HIS A C 1
ATOM 628 O O . HIS A 1 83 ? -10.332 5.014 10.374 1.00 90.19 83 HIS A O 1
ATOM 634 N N . ARG A 1 84 ? -11.550 3.168 9.936 1.00 94.31 84 ARG A N 1
ATOM 635 C CA . ARG A 1 84 ? -10.479 2.207 10.199 1.00 94.31 84 ARG A CA 1
ATOM 636 C C . ARG A 1 84 ? -9.838 1.856 8.871 1.00 94.31 84 ARG A C 1
ATOM 638 O O . ARG A 1 84 ? -10.508 1.280 8.030 1.00 94.31 84 ARG A O 1
ATOM 645 N N . LEU A 1 85 ? -8.569 2.178 8.688 1.00 95.44 85 LEU A N 1
ATOM 646 C CA . LEU A 1 85 ? -7.865 1.943 7.434 1.00 95.44 85 LEU A CA 1
ATOM 647 C C . LEU A 1 85 ? -6.863 0.800 7.584 1.00 95.44 85 LEU A C 1
ATOM 649 O O . LEU A 1 85 ? -6.228 0.688 8.632 1.00 95.44 85 LEU A O 1
ATOM 653 N N . ALA A 1 86 ? -6.710 -0.009 6.537 1.00 97.06 86 ALA A N 1
ATOM 654 C CA . ALA A 1 86 ? -5.551 -0.875 6.339 1.00 97.06 86 ALA A CA 1
ATOM 655 C C . ALA A 1 86 ? -4.641 -0.283 5.271 1.00 97.06 86 ALA A C 1
ATOM 657 O O . ALA A 1 86 ? -5.115 0.159 4.225 1.00 97.06 86 ALA A O 1
ATOM 658 N N . MET A 1 87 ? -3.343 -0.309 5.541 1.00 97.56 87 MET A N 1
ATOM 659 C CA . MET A 1 87 ? -2.283 0.055 4.611 1.00 97.56 87 MET A CA 1
ATOM 660 C C . MET A 1 87 ? -1.390 -1.167 4.438 1.00 97.56 87 MET A C 1
ATOM 662 O O . MET A 1 87 ? -0.836 -1.648 5.425 1.00 97.56 87 MET A O 1
ATOM 666 N N . VAL A 1 88 ? -1.295 -1.679 3.213 1.00 98.00 88 VAL A N 1
ATOM 667 C CA . VAL A 1 88 ? -0.558 -2.903 2.870 1.00 98.00 88 VAL A CA 1
ATOM 668 C C . VAL A 1 88 ? 0.608 -2.541 1.958 1.00 98.00 88 VAL A C 1
ATOM 670 O O . VAL A 1 88 ? 0.388 -2.007 0.874 1.00 98.00 88 VAL A O 1
ATOM 673 N N . GLY A 1 89 ? 1.836 -2.800 2.393 1.00 97.56 89 GLY A N 1
ATOM 674 C CA . GLY A 1 89 ? 3.054 -2.557 1.624 1.00 97.56 89 GLY A CA 1
ATOM 675 C C . GLY A 1 89 ? 3.323 -3.696 0.651 1.00 97.56 89 GLY A C 1
ATOM 676 O O . GLY A 1 89 ? 3.199 -4.862 1.027 1.00 97.56 89 GLY A O 1
ATOM 677 N N . LEU A 1 90 ? 3.684 -3.352 -0.585 1.00 97.12 90 LEU A N 1
ATOM 678 C CA . LEU A 1 90 ? 4.035 -4.307 -1.635 1.00 97.12 90 LEU A CA 1
ATOM 679 C C . LEU A 1 90 ? 5.550 -4.300 -1.823 1.00 97.12 90 LEU A C 1
ATOM 681 O O . LEU A 1 90 ? 6.089 -3.334 -2.356 1.00 97.12 90 LEU A O 1
ATOM 685 N N . GLU A 1 91 ? 6.245 -5.358 -1.411 1.00 95.25 91 GLU A N 1
ATOM 686 C CA . GLU A 1 91 ? 7.710 -5.414 -1.416 1.00 95.25 91 GLU A CA 1
ATOM 687 C C . GLU A 1 91 ? 8.271 -5.268 -2.841 1.00 95.25 91 GLU A C 1
ATOM 689 O O . GLU A 1 91 ? 9.259 -4.566 -3.057 1.00 95.25 91 GLU A O 1
ATOM 694 N N . ARG A 1 92 ? 7.646 -5.915 -3.837 1.00 95.31 92 ARG A N 1
ATOM 695 C CA . ARG A 1 92 ? 8.186 -5.977 -5.209 1.00 95.31 92 ARG A CA 1
ATOM 696 C C . ARG A 1 92 ? 7.692 -4.867 -6.099 1.00 95.31 92 ARG A C 1
ATOM 698 O O . ARG A 1 92 ? 8.473 -4.000 -6.486 1.00 95.31 92 ARG A O 1
ATOM 705 N N . THR A 1 93 ? 6.394 -4.879 -6.393 1.00 94.88 93 THR A N 1
ATOM 706 C CA . THR A 1 93 ? 5.761 -3.821 -7.184 1.00 94.88 93 THR A CA 1
ATOM 707 C C . THR A 1 93 ? 6.022 -2.452 -6.553 1.00 94.88 93 THR A C 1
ATOM 709 O O . THR A 1 93 ? 6.207 -1.469 -7.276 1.00 94.88 93 THR A O 1
ATOM 712 N N . GLY A 1 94 ? 6.190 -2.414 -5.229 1.00 95.50 94 GLY A N 1
ATOM 713 C CA . GLY A 1 94 ? 6.510 -1.214 -4.482 1.00 95.50 94 GLY A CA 1
ATOM 714 C C . GLY A 1 94 ? 5.249 -0.439 -4.121 1.00 95.50 94 GLY A C 1
ATOM 715 O O . GLY A 1 94 ? 4.174 -0.644 -4.695 1.00 95.50 94 GLY A O 1
ATOM 716 N N . GLY A 1 95 ? 5.388 0.483 -3.174 1.00 96.00 95 GLY A N 1
ATOM 717 C CA . GLY A 1 95 ? 4.282 1.317 -2.727 1.00 96.00 95 GLY A CA 1
ATOM 718 C C . GLY A 1 95 ? 3.340 0.628 -1.739 1.00 96.00 95 GLY A C 1
ATOM 719 O O . GLY A 1 95 ? 3.652 -0.415 -1.158 1.00 96.00 95 GLY A O 1
ATOM 720 N N . VAL A 1 96 ? 2.185 1.256 -1.516 1.00 97.69 96 VAL A N 1
ATOM 721 C CA . VAL A 1 96 ? 1.220 0.874 -0.478 1.00 97.69 96 VAL A CA 1
ATOM 722 C C . VAL A 1 96 ? -0.207 0.911 -1.009 1.00 97.69 96 VAL A C 1
ATOM 724 O O . VAL A 1 96 ? -0.650 1.905 -1.581 1.00 97.69 96 VAL A O 1
ATOM 727 N N . MET A 1 97 ? -0.957 -0.153 -0.751 1.00 97.69 97 MET A N 1
ATOM 728 C CA . MET A 1 97 ? -2.398 -0.223 -0.974 1.00 97.69 97 MET A CA 1
ATOM 729 C C . MET A 1 97 ? -3.156 0.253 0.262 1.00 97.69 97 MET A C 1
ATOM 731 O O . MET A 1 97 ? -2.832 -0.160 1.375 1.00 97.69 97 MET A O 1
ATOM 735 N N . ILE A 1 98 ? -4.192 1.073 0.085 1.00 97.00 98 ILE A N 1
ATOM 736 C CA . ILE A 1 98 ? -5.001 1.608 1.186 1.00 97.00 98 ILE A CA 1
ATOM 737 C C . ILE A 1 98 ? -6.460 1.185 1.025 1.00 97.00 98 ILE A C 1
ATOM 739 O O . ILE A 1 98 ? -7.089 1.459 0.001 1.00 97.00 98 ILE A O 1
ATOM 743 N N . TYR A 1 99 ? -7.011 0.574 2.074 1.00 97.31 99 TYR A N 1
ATOM 744 C CA . TYR A 1 99 ? -8.402 0.130 2.151 1.00 97.31 99 TYR A CA 1
ATOM 745 C C . TYR A 1 99 ? -9.113 0.732 3.365 1.00 97.31 99 TYR A C 1
ATOM 747 O O . TYR A 1 99 ? -8.544 0.802 4.455 1.00 97.31 99 TYR A O 1
ATOM 755 N N . ASP A 1 100 ? -10.386 1.095 3.207 1.00 96.12 100 ASP A N 1
ATOM 756 C CA . ASP A 1 100 ? -11.298 1.325 4.326 1.00 96.12 100 ASP A CA 1
ATOM 757 C C . ASP A 1 100 ? -11.816 -0.020 4.851 1.00 96.12 100 ASP A C 1
ATOM 759 O O . ASP A 1 100 ? -12.572 -0.715 4.174 1.00 96.12 100 ASP A O 1
ATOM 763 N N . LEU A 1 101 ? -11.424 -0.363 6.076 1.00 96.19 101 LEU A N 1
ATOM 764 C CA . LEU A 1 101 ? -11.853 -1.525 6.857 1.00 96.19 101 LEU A CA 1
ATOM 765 C C . LEU A 1 101 ? -12.934 -1.193 7.898 1.00 96.19 101 LEU A C 1
ATOM 767 O O . LEU A 1 101 ? -13.134 -1.952 8.851 1.00 96.19 101 LEU A O 1
ATOM 771 N N . SER A 1 102 ? -13.651 -0.077 7.753 1.00 95.44 102 SER A N 1
ATOM 772 C CA . SER A 1 102 ? -14.766 0.261 8.651 1.00 95.44 102 SER A CA 1
ATOM 773 C C . SER A 1 102 ? -15.885 -0.787 8.611 1.00 95.44 102 SER A C 1
ATOM 775 O O . SER A 1 102 ? -16.548 -1.004 9.625 1.00 95.44 102 SER A O 1
ATOM 777 N N . LEU A 1 103 ? -16.054 -1.483 7.478 1.00 95.62 103 LEU A N 1
ATOM 778 C CA . LEU A 1 103 ? -16.854 -2.703 7.365 1.00 95.62 103 LEU A CA 1
ATOM 779 C C . LEU A 1 103 ? -15.930 -3.887 7.009 1.00 95.62 103 LEU A C 1
ATOM 781 O O . LEU A 1 103 ? -15.598 -4.056 5.840 1.00 95.62 103 LEU A O 1
ATOM 785 N N . PRO A 1 104 ? -15.511 -4.722 7.981 1.00 93.31 104 PRO A N 1
ATOM 786 C CA . PRO A 1 104 ? -14.481 -5.747 7.758 1.00 93.31 104 PRO A CA 1
ATOM 787 C C . PRO A 1 104 ? -14.862 -6.858 6.764 1.00 93.31 104 PRO A C 1
ATOM 789 O O . PRO A 1 104 ? -13.985 -7.529 6.235 1.00 93.31 104 PRO A O 1
ATOM 792 N N . THR A 1 105 ? -16.158 -7.058 6.513 1.00 96.00 105 THR A N 1
ATOM 793 C CA . THR A 1 105 ? -16.685 -8.005 5.512 1.00 96.00 105 THR A CA 1
ATOM 794 C C . THR A 1 105 ? -16.790 -7.405 4.109 1.00 96.00 105 THR A C 1
ATOM 796 O O . THR A 1 105 ? -17.053 -8.127 3.153 1.00 96.00 105 THR A O 1
ATOM 799 N N . TYR A 1 106 ? -16.626 -6.087 3.980 1.00 96.19 106 TYR A N 1
ATOM 800 C CA . TYR A 1 106 ? -16.634 -5.381 2.703 1.00 96.19 106 TYR A CA 1
ATOM 801 C C . TYR A 1 106 ? -15.631 -4.214 2.730 1.00 96.19 106 TYR A C 1
ATOM 803 O O . TYR A 1 106 ? -16.037 -3.043 2.739 1.00 96.19 106 TYR A O 1
ATOM 811 N N . PRO A 1 107 ? -14.320 -4.513 2.799 1.00 96.56 107 PRO A N 1
ATOM 812 C CA . PRO A 1 107 ? -13.282 -3.516 2.600 1.00 96.56 107 PRO A CA 1
ATOM 813 C C . PRO A 1 107 ? -13.493 -2.745 1.300 1.00 96.56 107 PRO A C 1
ATOM 815 O O . PRO A 1 107 ? -13.869 -3.319 0.279 1.00 96.56 107 PRO A O 1
ATOM 818 N N . LYS A 1 108 ? -13.237 -1.438 1.324 1.00 96.75 108 LYS A N 1
ATOM 819 C CA . LYS A 1 108 ? -13.276 -0.607 0.115 1.00 96.75 108 LYS A CA 1
ATOM 820 C C . LYS A 1 108 ? -11.872 -0.158 -0.225 1.00 96.75 108 LYS A C 1
ATOM 822 O O . LYS A 1 108 ? -11.246 0.502 0.600 1.00 96.75 108 LYS A O 1
ATOM 827 N N . PHE A 1 109 ? -11.395 -0.487 -1.42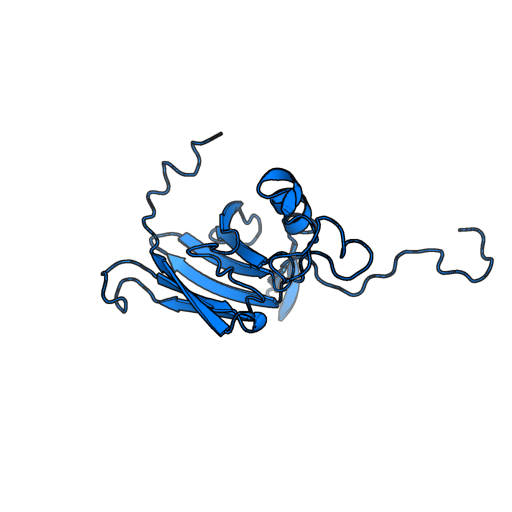0 1.00 96.56 109 PHE A N 1
ATOM 828 C CA . PHE A 1 109 ? -10.171 0.110 -1.937 1.00 96.56 109 PHE A CA 1
ATOM 829 C C . PHE A 1 109 ? -10.335 1.631 -2.007 1.00 96.56 109 PHE A C 1
ATOM 831 O O . PHE A 1 109 ? -11.378 2.132 -2.434 1.00 96.56 109 PHE A O 1
ATOM 838 N N . LEU A 1 110 ? -9.326 2.353 -1.527 1.00 94.06 110 LEU A N 1
ATOM 839 C CA . LEU A 1 110 ? -9.321 3.810 -1.503 1.00 94.06 110 LEU A CA 1
ATOM 840 C C . LEU A 1 110 ? -8.278 4.380 -2.451 1.00 94.06 110 LEU A C 1
ATOM 842 O O . LEU A 1 110 ? -8.577 5.322 -3.180 1.00 94.06 110 LEU A O 1
ATOM 846 N N . LYS A 1 111 ? -7.044 3.871 -2.377 1.00 94.19 111 LYS A N 1
ATOM 847 C CA . LYS A 1 111 ? -5.920 4.413 -3.136 1.00 94.19 111 LYS A CA 1
ATOM 848 C C . LYS A 1 111 ? -4.737 3.456 -3.155 1.00 94.19 111 LYS A C 1
ATOM 850 O O . LYS A 1 111 ? -4.444 2.818 -2.143 1.00 94.19 111 LYS A O 1
ATOM 855 N N . TYR A 1 112 ? -4.011 3.448 -4.265 1.00 96.50 112 TYR A N 1
ATOM 856 C CA . TYR A 1 112 ? -2.644 2.958 -4.337 1.00 96.50 112 TYR A CA 1
ATOM 857 C C . TYR A 1 112 ? -1.675 4.147 -4.292 1.00 96.50 112 TYR A C 1
ATOM 859 O O . TYR A 1 112 ? -1.837 5.142 -5.002 1.00 96.50 112 TYR A O 1
ATOM 867 N N . LEU A 1 113 ? -0.691 4.077 -3.400 1.00 95.62 113 LEU A N 1
ATOM 868 C CA . LEU A 1 113 ? 0.444 4.991 -3.366 1.00 95.62 113 LEU A CA 1
ATOM 869 C C . LEU A 1 113 ? 1.616 4.284 -4.056 1.00 95.62 113 LEU A C 1
ATOM 871 O O . LEU A 1 113 ? 2.182 3.383 -3.435 1.00 95.62 113 LEU A O 1
ATOM 875 N N . PRO A 1 114 ? 1.971 4.630 -5.307 1.00 95.12 114 PRO A N 1
ATOM 876 C CA . PRO A 1 114 ? 3.141 4.046 -5.953 1.00 95.12 114 PRO A CA 1
ATOM 877 C C . PRO A 1 114 ? 4.428 4.458 -5.220 1.00 95.12 114 PRO A C 1
ATOM 879 O O . PRO A 1 114 ? 4.402 5.419 -4.445 1.00 95.12 114 PRO A O 1
ATOM 882 N N . PRO A 1 115 ? 5.554 3.759 -5.458 1.00 95.06 115 PRO A N 1
ATOM 883 C CA . PRO A 1 115 ? 6.860 4.198 -4.980 1.00 95.06 115 PRO A CA 1
ATOM 884 C C . PRO A 1 115 ? 7.103 5.675 -5.263 1.00 95.06 1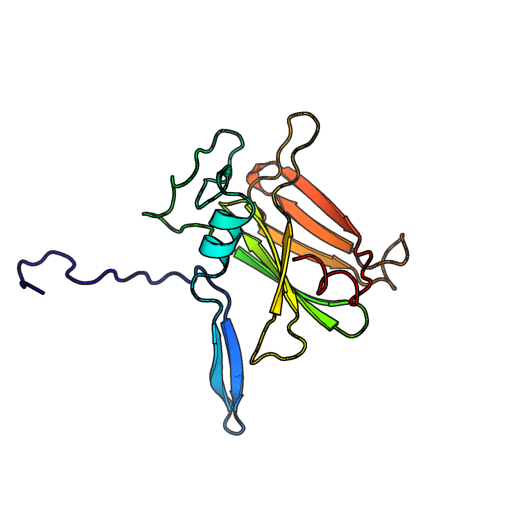15 PRO A C 1
ATOM 886 O O . PRO A 1 115 ? 6.894 6.130 -6.392 1.00 95.06 115 PRO A O 1
ATOM 889 N N . LEU A 1 116 ? 7.565 6.419 -4.259 1.00 94.38 116 LEU A N 1
ATOM 890 C CA . LEU A 1 116 ? 8.030 7.773 -4.506 1.00 94.38 116 LEU A CA 1
ATOM 891 C C . LEU A 1 116 ? 9.269 7.702 -5.399 1.00 94.38 116 LEU A C 1
ATOM 893 O O . LEU A 1 116 ? 10.167 6.894 -5.158 1.00 94.38 116 LEU A O 1
ATOM 897 N N . HIS A 1 117 ? 9.298 8.534 -6.435 1.00 92.06 117 HIS A N 1
ATOM 898 C CA . HIS A 1 117 ? 10.434 8.662 -7.333 1.00 92.06 117 HIS A CA 1
ATOM 899 C C . HIS A 1 117 ? 10.754 10.144 -7.510 1.00 92.06 117 HIS A C 1
ATOM 901 O O . HIS A 1 117 ? 10.073 10.850 -8.252 1.00 92.06 117 HIS A O 1
ATOM 907 N N . GLU A 1 118 ? 11.787 10.609 -6.814 1.00 88.94 118 GLU A N 1
ATOM 908 C CA . GLU A 1 118 ? 12.217 12.008 -6.805 1.00 88.94 118 GLU A CA 1
ATOM 909 C C . GLU A 1 118 ? 13.743 12.085 -6.903 1.00 88.94 118 GLU A C 1
ATOM 911 O O . GLU A 1 118 ? 14.454 11.245 -6.357 1.00 88.94 118 GLU A O 1
ATOM 916 N N . ASP A 1 119 ? 14.255 13.070 -7.645 1.00 87.50 119 ASP A N 1
ATOM 917 C CA . ASP A 1 119 ? 15.693 13.342 -7.800 1.00 87.50 119 ASP A CA 1
ATOM 918 C C . ASP A 1 119 ? 16.557 12.121 -8.188 1.00 87.50 119 ASP A C 1
ATOM 920 O O . ASP A 1 119 ? 17.723 12.001 -7.812 1.00 87.50 119 ASP A O 1
ATOM 924 N N . GLY A 1 120 ? 15.985 11.206 -8.979 1.00 84.56 120 GLY A N 1
ATOM 925 C CA . GLY A 1 120 ? 16.652 9.982 -9.436 1.00 84.56 120 GLY A CA 1
ATOM 926 C C . GLY A 1 120 ? 16.743 8.874 -8.382 1.00 84.56 120 GLY A C 1
ATOM 927 O O . GLY A 1 120 ? 17.401 7.862 -8.625 1.00 84.56 120 GLY A O 1
ATOM 928 N N . LEU A 1 121 ? 16.087 9.042 -7.232 1.00 90.44 121 LEU A N 1
ATOM 929 C CA . LEU A 1 121 ? 15.944 8.033 -6.192 1.00 90.44 121 LEU A CA 1
ATOM 930 C C . LEU A 1 121 ? 14.504 7.517 -6.175 1.00 90.44 121 LEU A C 1
ATOM 932 O O . LEU A 1 121 ? 13.556 8.295 -6.095 1.00 90.44 121 LEU A O 1
ATOM 936 N N . MET A 1 122 ? 14.345 6.196 -6.244 1.00 94.06 122 MET A N 1
ATOM 937 C CA . MET A 1 122 ? 13.043 5.540 -6.169 1.00 94.06 122 MET A CA 1
ATOM 938 C C . MET A 1 122 ? 12.968 4.646 -4.935 1.00 94.06 122 MET A C 1
ATOM 940 O O . MET A 1 122 ? 13.861 3.830 -4.695 1.00 94.06 122 MET A O 1
ATOM 944 N N . ASP A 1 123 ? 11.871 4.756 -4.196 1.00 96.31 123 ASP A N 1
ATOM 945 C CA . ASP A 1 123 ? 11.551 3.871 -3.081 1.00 96.31 123 ASP A CA 1
ATOM 946 C C . ASP A 1 123 ? 11.454 2.407 -3.538 1.00 96.31 123 ASP A C 1
ATOM 948 O O . ASP A 1 123 ? 10.735 2.071 -4.478 1.00 96.31 123 ASP A O 1
ATOM 952 N N . CYS A 1 124 ? 12.184 1.508 -2.876 1.00 96.00 124 CYS A N 1
ATOM 953 C CA . CYS A 1 124 ? 12.236 0.095 -3.246 1.00 96.00 124 CYS A CA 1
ATOM 954 C C . CYS A 1 124 ? 12.160 -0.813 -2.017 1.00 96.00 124 CYS A C 1
ATOM 956 O O . CYS A 1 124 ? 12.936 -0.656 -1.076 1.00 96.00 124 CYS A O 1
ATOM 958 N N . GLY A 1 125 ? 11.301 -1.832 -2.074 1.00 95.88 125 GLY A N 1
ATOM 959 C CA . GLY A 1 125 ? 11.161 -2.816 -0.999 1.00 95.88 125 GLY A CA 1
ATOM 960 C C . GLY A 1 125 ? 10.535 -2.259 0.281 1.00 95.88 125 GLY A C 1
ATOM 961 O O . GLY A 1 125 ? 11.222 -2.246 1.298 1.00 95.88 125 GLY A O 1
ATOM 962 N N . PRO A 1 126 ? 9.273 -1.784 0.267 1.00 96.81 126 PRO A N 1
ATOM 963 C CA . PRO A 1 126 ? 8.546 -1.506 1.502 1.00 96.81 126 PRO A CA 1
ATOM 964 C C . PRO A 1 126 ? 8.487 -2.750 2.402 1.00 96.81 126 PRO A C 1
ATOM 966 O O . PRO A 1 126 ? 7.832 -3.728 2.051 1.00 96.81 126 PRO A O 1
ATOM 969 N N . GLU A 1 127 ? 9.126 -2.692 3.570 1.00 92.38 127 GLU A N 1
ATOM 970 C CA . GLU A 1 127 ? 9.143 -3.800 4.545 1.00 92.38 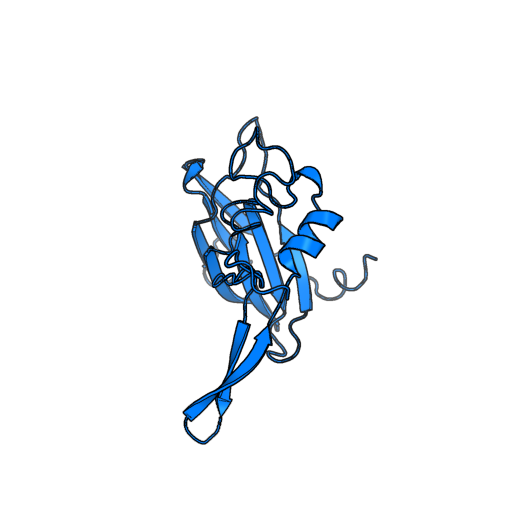127 GLU A CA 1
ATOM 971 C C . GLU A 1 127 ? 8.520 -3.420 5.886 1.00 92.38 127 GLU A C 1
ATOM 973 O O . GLU A 1 127 ? 7.929 -4.259 6.563 1.00 92.38 127 GLU A O 1
ATOM 978 N N . GLY A 1 128 ? 8.607 -2.144 6.268 1.00 93.69 128 GLY A N 1
ATOM 979 C CA . GLY A 1 128 ? 8.046 -1.627 7.513 1.00 93.69 128 GLY A CA 1
ATOM 980 C C . GLY A 1 128 ? 7.054 -0.502 7.259 1.00 93.69 128 GLY A C 1
ATOM 981 O O . GLY A 1 128 ? 7.355 0.436 6.522 1.00 93.69 128 GLY A O 1
ATOM 982 N N . LEU A 1 129 ? 5.891 -0.567 7.909 1.00 97.25 129 LEU A N 1
ATOM 983 C CA . LEU A 1 129 ? 4.893 0.502 7.909 1.00 97.25 129 LEU A CA 1
ATOM 984 C C . LEU A 1 129 ? 4.581 0.955 9.334 1.00 97.25 129 LEU A C 1
ATOM 986 O O . LEU A 1 129 ? 4.347 0.135 10.222 1.00 97.25 129 LEU A O 1
ATOM 990 N N . VAL A 1 130 ? 4.507 2.270 9.546 1.00 96.56 130 VAL A N 1
ATOM 991 C CA . VAL A 1 130 ? 4.090 2.858 10.826 1.00 96.56 130 VAL A CA 1
ATOM 992 C C . VAL A 1 130 ? 3.058 3.945 10.580 1.00 96.56 130 VAL A C 1
ATOM 994 O O . VAL A 1 130 ? 3.332 4.924 9.895 1.00 96.56 130 VAL A O 1
ATOM 997 N N . LEU A 1 131 ? 1.884 3.814 11.197 1.00 95.62 131 LEU A N 1
ATOM 998 C CA . LEU A 1 131 ? 0.904 4.893 11.247 1.00 95.62 131 LEU A CA 1
ATOM 999 C C . LEU A 1 131 ? 1.063 5.678 12.552 1.00 95.62 131 LEU A C 1
ATOM 1001 O O . LEU A 1 131 ? 0.855 5.143 13.642 1.00 95.62 131 LEU A O 1
ATOM 1005 N N . ILE A 1 132 ? 1.368 6.966 12.437 1.00 95.12 132 ILE A N 1
ATOM 1006 C CA . ILE A 1 132 ? 1.418 7.916 13.546 1.00 95.12 132 ILE A CA 1
ATOM 1007 C C . ILE A 1 132 ? 0.080 8.666 13.587 1.00 95.12 132 ILE A C 1
ATOM 1009 O O . ILE A 1 132 ? -0.238 9.405 12.654 1.00 95.12 132 ILE A O 1
ATOM 1013 N N . PRO A 1 133 ? -0.732 8.515 14.649 1.00 92.06 133 PRO A N 1
ATOM 1014 C CA . PRO A 1 133 ? -1.989 9.245 14.773 1.00 92.06 133 PRO A CA 1
ATOM 1015 C C . PRO A 1 133 ? -1.774 10.760 14.868 1.00 92.06 133 PRO A C 1
ATOM 1017 O O . PRO A 1 133 ? -0.796 11.211 15.458 1.00 92.06 133 PRO A O 1
ATOM 1020 N N . ALA A 1 134 ? -2.759 11.545 14.418 1.00 90.94 134 ALA A N 1
ATOM 1021 C CA . ALA A 1 134 ? -2.750 13.015 14.462 1.00 90.94 134 ALA A CA 1
ATOM 1022 C C . ALA A 1 134 ? -2.297 13.605 15.811 1.00 90.94 134 ALA A C 1
ATOM 1024 O O . ALA A 1 134 ? -1.460 14.498 15.852 1.00 90.94 134 ALA A O 1
ATOM 1025 N N . LYS A 1 135 ? -2.796 13.052 16.927 1.00 92.12 135 LYS A N 1
ATOM 1026 C CA . LYS A 1 135 ? -2.465 13.491 18.298 1.00 92.12 135 LYS A CA 1
ATOM 1027 C C . LYS A 1 135 ? -0.986 13.343 18.683 1.00 92.12 135 LYS A C 1
ATOM 1029 O O . LYS A 1 135 ? -0.558 13.921 19.674 1.00 92.12 135 LYS A O 1
ATOM 1034 N N . SER A 1 136 ? -0.250 12.506 17.959 1.00 94.31 136 SER A N 1
ATOM 1035 C CA . SER A 1 136 ? 1.163 12.193 18.187 1.00 94.31 136 SER A CA 1
ATOM 1036 C C . SER A 1 136 ? 2.042 12.663 17.026 1.00 94.31 136 SER A C 1
ATOM 1038 O O . SER A 1 136 ? 3.243 12.417 17.043 1.00 94.31 136 SER A O 1
ATOM 1040 N N . SER A 1 137 ? 1.450 13.316 16.024 1.00 93.88 137 SER A N 1
ATOM 1041 C CA . SER A 1 137 ? 2.146 13.821 14.848 1.00 93.88 137 SER A CA 1
ATOM 1042 C C . SER A 1 137 ? 2.555 15.282 15.046 1.00 93.88 137 SER A C 1
ATOM 1044 O O . SER A 1 137 ? 1.738 16.079 15.518 1.00 93.88 137 SER A O 1
ATOM 1046 N N . PRO A 1 138 ? 3.775 15.677 14.636 1.00 92.12 138 PRO A N 1
ATOM 1047 C CA . PRO A 1 138 ? 4.219 17.068 14.704 1.00 92.12 1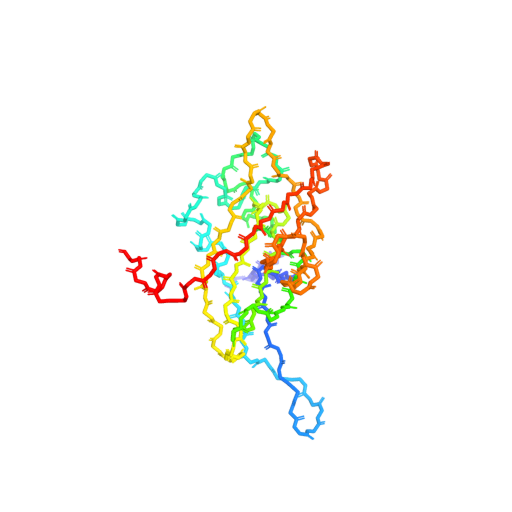38 PRO A CA 1
ATOM 1048 C C . PRO A 1 138 ? 3.414 18.006 13.792 1.00 92.12 138 PRO A C 1
ATOM 1050 O O . PRO A 1 138 ? 3.411 19.212 14.020 1.00 92.12 138 PRO A O 1
ATOM 1053 N N . THR A 1 139 ? 2.719 17.475 12.781 1.00 89.88 139 THR A N 1
ATOM 1054 C CA . THR A 1 139 ? 1.894 18.267 11.853 1.00 89.88 139 THR A CA 1
ATOM 1055 C C . THR A 1 139 ? 0.435 18.385 12.297 1.00 89.88 139 THR A C 1
ATOM 1057 O O . THR A 1 139 ? -0.356 19.094 11.678 1.00 89.88 139 THR A O 1
ATOM 1060 N N . GLY A 1 140 ? 0.044 17.674 13.361 1.00 90.62 140 GLY A N 1
ATOM 1061 C CA . GLY A 1 140 ? -1.349 17.580 13.804 1.00 90.62 140 GLY A CA 1
ATOM 1062 C C . GLY A 1 140 ? -2.248 16.738 12.889 1.00 90.62 140 GLY A C 1
ATOM 1063 O O . GLY A 1 140 ? -3.443 16.623 13.157 1.00 90.62 140 GLY A O 1
ATOM 1064 N N . LYS A 1 141 ? -1.697 16.114 11.841 1.00 90.06 141 LYS A N 1
ATOM 1065 C CA . LYS A 1 141 ? -2.394 15.190 10.935 1.00 90.06 141 LYS A CA 1
ATOM 1066 C C . LYS A 1 141 ? -1.773 13.792 11.006 1.00 90.06 141 LYS A C 1
ATOM 1068 O O . LYS A 1 141 ? -0.608 13.670 11.380 1.00 90.06 141 LYS A O 1
ATOM 1073 N N . PRO A 1 142 ? -2.521 12.716 10.708 1.00 92.50 142 PRO A N 1
ATOM 1074 C CA . PRO A 1 142 ? -1.956 11.370 10.705 1.00 92.50 142 PRO A CA 1
ATOM 1075 C C . PRO A 1 142 ? -0.837 11.240 9.666 1.00 92.50 142 PRO A C 1
ATOM 1077 O O . PRO A 1 142 ? -0.965 11.788 8.571 1.00 92.50 142 PRO A O 1
ATOM 1080 N N . LEU A 1 143 ? 0.220 10.496 9.996 1.00 94.94 143 LEU A N 1
ATOM 1081 C CA . LEU A 1 143 ? 1.341 10.215 9.095 1.00 94.94 143 LEU A CA 1
ATOM 1082 C C . LEU A 1 143 ? 1.484 8.708 8.874 1.00 94.94 143 LEU A C 1
ATOM 1084 O O . LEU A 1 143 ? 1.464 7.958 9.848 1.00 94.94 143 LEU A O 1
ATOM 1088 N N . LEU A 1 144 ? 1.673 8.267 7.632 1.00 95.62 144 LEU A N 1
ATOM 1089 C CA . LEU A 1 144 ? 2.159 6.921 7.312 1.00 95.62 144 LEU A CA 1
ATOM 1090 C C . LEU A 1 144 ? 3.641 7.011 6.971 1.00 95.62 144 LEU A C 1
ATOM 1092 O O . LEU A 1 144 ? 4.015 7.681 6.014 1.00 95.62 144 LEU A O 1
ATOM 1096 N N . ILE A 1 145 ? 4.460 6.315 7.746 1.00 96.94 145 ILE A N 1
ATOM 1097 C CA . ILE A 1 145 ? 5.885 6.137 7.500 1.00 96.94 145 ILE A CA 1
ATOM 1098 C C . ILE A 1 145 ? 6.091 4.789 6.818 1.00 96.94 145 ILE A C 1
ATOM 1100 O O . ILE A 1 145 ? 5.536 3.781 7.264 1.00 96.94 145 ILE A O 1
ATOM 1104 N N . ILE A 1 146 ? 6.896 4.786 5.763 1.00 97.44 146 ILE A N 1
ATOM 1105 C CA . ILE A 1 146 ? 7.251 3.615 4.967 1.00 97.44 146 ILE A CA 1
ATOM 1106 C C . ILE A 1 146 ? 8.766 3.466 4.999 1.00 97.44 146 ILE A C 1
ATOM 1108 O O . ILE A 1 146 ? 9.485 4.393 4.627 1.00 97.44 146 ILE A O 1
ATOM 1112 N N . CYS A 1 147 ? 9.241 2.306 5.437 1.00 97.25 147 CYS A N 1
ATOM 1113 C CA . CYS A 1 147 ? 10.651 1.940 5.415 1.00 97.25 147 CYS A CA 1
ATOM 1114 C C . CYS A 1 147 ? 10.919 1.078 4.179 1.00 97.25 147 CYS A C 1
ATOM 1116 O O . CYS A 1 147 ? 10.380 -0.027 4.076 1.00 97.25 147 CYS A O 1
ATOM 1118 N N . ASN A 1 148 ? 11.741 1.587 3.264 1.00 96.88 148 ASN A N 1
ATOM 1119 C CA . ASN A 1 148 ? 12.077 0.936 2.003 1.00 96.88 148 ASN A CA 1
ATOM 1120 C C . ASN A 1 148 ? 13.480 0.323 2.104 1.00 96.88 148 ASN A C 1
ATOM 1122 O O . ASN A 1 148 ? 14.485 1.026 1.971 1.00 96.88 148 ASN A O 1
ATOM 1126 N N . GLU A 1 149 ? 13.557 -0.978 2.383 1.00 95.31 149 GLU A N 1
ATOM 1127 C CA . GLU A 1 149 ? 14.815 -1.655 2.714 1.00 95.31 149 GLU A CA 1
ATOM 1128 C C . GLU A 1 149 ? 15.822 -1.601 1.563 1.00 95.31 149 GLU A C 1
ATOM 1130 O O . GLU A 1 149 ? 16.992 -1.275 1.774 1.00 95.31 149 GLU A O 1
ATOM 1135 N N . LYS A 1 150 ? 15.381 -1.872 0.330 1.00 94.50 150 LYS A N 1
ATOM 1136 C CA . LYS A 1 150 ? 16.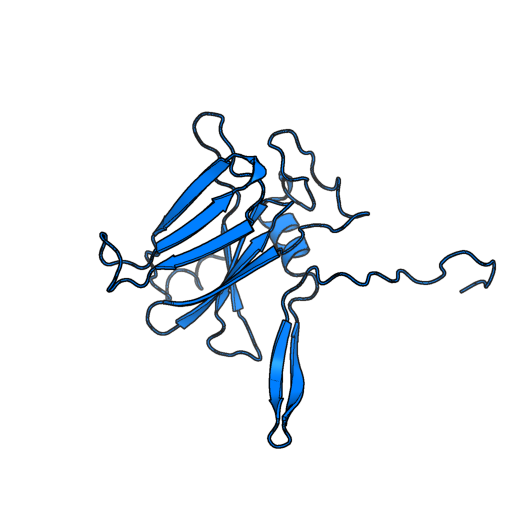309 -1.988 -0.803 1.00 94.50 150 LYS A CA 1
ATOM 1137 C C . LYS A 1 150 ? 16.901 -0.656 -1.236 1.00 94.50 150 LYS A C 1
ATOM 1139 O O . LYS A 1 150 ? 18.052 -0.627 -1.663 1.00 94.50 150 LYS A O 1
ATOM 1144 N N . SER A 1 151 ? 16.126 0.423 -1.162 1.00 95.00 151 SER A N 1
ATOM 1145 C CA . SER A 1 151 ? 16.621 1.772 -1.463 1.00 95.00 151 SER A CA 1
ATOM 1146 C C . SER A 1 151 ? 17.286 2.441 -0.256 1.00 95.00 151 SER A C 1
ATOM 1148 O O . SER A 1 151 ? 17.985 3.436 -0.431 1.00 95.00 151 SER A O 1
ATOM 1150 N N . GLY A 1 152 ? 17.080 1.926 0.962 1.00 94.94 152 GLY A N 1
ATOM 1151 C CA . GLY A 1 152 ? 17.541 2.556 2.201 1.00 94.94 152 GLY A CA 1
ATOM 1152 C C . GLY A 1 152 ? 16.819 3.870 2.520 1.00 94.94 152 GLY A C 1
ATOM 1153 O O . GLY A 1 152 ? 17.339 4.690 3.277 1.00 94.94 152 GLY A O 1
ATOM 1154 N N . THR A 1 153 ? 15.642 4.096 1.929 1.00 95.75 153 THR A N 1
ATOM 1155 C CA . THR A 1 153 ? 14.861 5.329 2.092 1.00 95.75 153 THR A CA 1
ATOM 1156 C C . THR A 1 153 ? 13.764 5.169 3.138 1.00 95.75 153 THR A C 1
ATOM 1158 O O . THR A 1 153 ? 13.311 4.070 3.464 1.00 95.75 153 THR A O 1
ATOM 1161 N N . THR A 1 154 ? 13.320 6.295 3.690 1.00 96.19 154 THR A N 1
ATOM 1162 C CA . THR A 1 154 ? 12.140 6.360 4.552 1.00 96.19 154 THR A CA 1
ATOM 1163 C C . THR A 1 154 ? 11.255 7.497 4.082 1.00 96.19 154 THR A C 1
ATOM 1165 O O . THR A 1 154 ? 11.684 8.651 4.080 1.00 96.19 154 THR A O 1
ATOM 1168 N N . THR A 1 155 ? 10.019 7.166 3.726 1.00 95.44 155 THR A N 1
ATOM 1169 C CA . THR A 1 155 ? 9.060 8.113 3.151 1.00 95.44 155 THR A CA 1
ATOM 1170 C C . THR A 1 155 ? 7.899 8.315 4.109 1.00 95.44 155 THR A C 1
ATOM 1172 O O . THR A 1 155 ? 7.399 7.362 4.706 1.00 95.44 155 THR A O 1
ATOM 1175 N N . ALA A 1 156 ? 7.473 9.566 4.276 1.00 94.50 156 ALA A N 1
ATOM 1176 C CA . ALA A 1 156 ? 6.374 9.941 5.153 1.00 94.50 156 ALA A CA 1
ATOM 1177 C C . ALA A 1 156 ? 5.246 10.586 4.341 1.00 94.50 156 ALA A C 1
ATOM 1179 O O . ALA A 1 156 ? 5.440 11.634 3.729 1.00 94.50 156 ALA A O 1
ATOM 1180 N N . TYR A 1 157 ? 4.059 9.987 4.378 1.00 93.12 157 TYR A N 1
ATOM 1181 C CA . TYR A 1 157 ? 2.845 10.554 3.798 1.00 93.12 157 TYR A CA 1
ATOM 1182 C C . TYR A 1 157 ? 1.980 11.167 4.886 1.00 93.12 157 TYR A C 1
ATOM 1184 O O . TYR A 1 157 ? 1.646 10.510 5.872 1.00 93.12 157 TYR A O 1
ATOM 1192 N N . GLU A 1 158 ? 1.563 12.410 4.680 1.00 90.88 158 GLU A N 1
ATOM 1193 C CA . GLU A 1 158 ? 0.531 13.040 5.489 1.00 90.88 158 GLU A CA 1
ATOM 1194 C C . GLU A 1 158 ? -0.859 12.735 4.924 1.00 90.88 158 GLU A C 1
ATOM 1196 O O . GLU A 1 158 ? -1.104 12.869 3.725 1.00 90.88 158 GLU A O 1
ATOM 1201 N N . PHE A 1 159 ? -1.794 12.351 5.793 1.00 81.56 159 PHE A N 1
ATOM 1202 C CA . PHE A 1 159 ? -3.188 12.179 5.398 1.00 81.56 159 PHE A CA 1
ATOM 1203 C C . PHE A 1 159 ? -3.948 13.498 5.535 1.00 81.56 159 PHE A C 1
ATOM 1205 O O . PHE A 1 159 ? -4.359 13.887 6.630 1.00 81.56 159 PHE A O 1
ATOM 1212 N N . GLU A 1 160 ? -4.213 14.144 4.403 1.00 71.06 160 GLU A N 1
ATOM 1213 C CA . GLU A 1 160 ? -5.263 15.156 4.274 1.00 71.06 160 GLU A CA 1
ATOM 1214 C C . GLU A 1 160 ? -6.554 14.468 3.819 1.00 71.06 160 GLU A C 1
ATOM 1216 O O . GLU A 1 160 ? -6.768 14.259 2.628 1.00 71.06 160 GLU A O 1
ATOM 1221 N N . TRP A 1 161 ? -7.400 14.019 4.750 1.00 63.34 161 TRP A N 1
ATOM 1222 C CA . TRP A 1 161 ? -8.562 13.206 4.374 1.00 63.34 161 TRP A CA 1
ATOM 1223 C C . TRP A 1 161 ? -9.900 13.944 4.510 1.00 63.34 161 TRP A C 1
ATOM 1225 O O . TRP A 1 161 ? -10.459 14.033 5.603 1.00 63.34 161 TRP A O 1
ATOM 1235 N N . GLU A 1 162 ? -10.464 14.383 3.378 1.00 57.53 162 GLU A N 1
ATOM 1236 C CA . GLU A 1 162 ? -11.896 14.685 3.216 1.00 57.53 162 GLU A CA 1
ATOM 1237 C C . GLU A 1 162 ? -12.581 13.503 2.505 1.00 57.53 162 GLU A C 1
ATOM 1239 O O . GLU A 1 162 ? -12.440 13.317 1.295 1.00 57.53 162 GLU A O 1
ATOM 1244 N N . PHE A 1 163 ? -13.332 12.683 3.251 1.00 53.31 163 PHE A N 1
ATOM 1245 C CA . PHE A 1 163 ? -13.919 11.430 2.741 1.00 53.31 163 PHE A CA 1
ATOM 1246 C C . PHE A 1 163 ? -14.877 11.627 1.549 1.00 53.31 163 PHE A C 1
ATOM 1248 O O . PHE A 1 163 ? -15.045 10.719 0.738 1.00 53.31 163 PHE A O 1
ATOM 1255 N N . ASP A 1 164 ? -15.463 12.817 1.411 1.00 47.94 164 ASP A N 1
ATOM 1256 C CA . ASP A 1 164 ? -16.464 13.113 0.383 1.00 47.94 164 ASP A CA 1
ATOM 1257 C C . ASP A 1 164 ? -15.863 13.368 -1.012 1.00 47.94 164 ASP A C 1
ATOM 1259 O O . ASP A 1 164 ? -16.581 13.282 -2.006 1.00 47.94 164 ASP A O 1
ATOM 1263 N N . ARG A 1 165 ? -14.549 13.630 -1.130 1.00 44.62 165 ARG A N 1
ATOM 1264 C CA . ARG A 1 165 ? -13.904 13.882 -2.436 1.00 44.62 165 ARG A CA 1
ATOM 1265 C C . ARG A 1 165 ? -13.319 12.632 -3.095 1.00 44.62 165 ARG A C 1
ATOM 1267 O O . ARG A 1 165 ? -13.315 12.547 -4.317 1.00 44.62 165 ARG A O 1
ATOM 1274 N N . VAL A 1 166 ? -12.875 11.647 -2.312 1.00 41.97 166 VAL A N 1
ATOM 1275 C CA . VAL A 1 166 ? -12.209 10.431 -2.828 1.00 41.97 166 VAL A CA 1
ATOM 1276 C C . VAL A 1 166 ? -13.206 9.448 -3.460 1.00 41.97 166 VAL A C 1
ATOM 1278 O O . VAL A 1 166 ? -12.870 8.750 -4.408 1.00 41.97 166 VAL A O 1
ATOM 1281 N N . ALA A 1 167 ? -14.470 9.441 -3.021 1.00 35.84 167 ALA A N 1
ATOM 1282 C CA . ALA A 1 167 ? -15.522 8.637 -3.654 1.00 35.84 167 ALA A CA 1
ATOM 1283 C C . ALA A 1 167 ? -16.057 9.235 -4.976 1.00 35.84 167 ALA A C 1
ATOM 1285 O O . ALA A 1 167 ? -16.829 8.575 -5.672 1.00 35.84 167 ALA A O 1
ATOM 1286 N N . ALA A 1 168 ? -15.687 10.480 -5.301 1.00 30.25 168 ALA A N 1
ATOM 1287 C CA . ALA A 1 168 ? -16.269 11.257 -6.396 1.00 30.25 168 ALA A CA 1
ATOM 1288 C C . ALA A 1 168 ? -15.357 11.413 -7.627 1.00 30.25 168 ALA A C 1
ATOM 1290 O O . ALA A 1 168 ? -15.840 11.860 -8.665 1.00 30.25 168 ALA A O 1
ATOM 1291 N N . SER A 1 169 ? -14.076 11.038 -7.558 1.00 31.30 169 SER A N 1
ATOM 1292 C CA . SER A 1 169 ? -13.201 11.007 -8.736 1.00 31.30 169 SER A CA 1
ATOM 1293 C C . SER A 1 169 ? -13.278 9.636 -9.415 1.00 31.30 169 SER A C 1
ATOM 1295 O O . SER A 1 169 ? -12.494 8.738 -9.110 1.00 31.30 169 SER A O 1
ATOM 1297 N N . ARG A 1 170 ? -14.270 9.482 -10.297 1.00 34.34 170 ARG A N 1
ATOM 1298 C CA . ARG A 1 170 ? -14.251 8.521 -11.407 1.00 34.34 170 ARG A CA 1
ATOM 1299 C C . ARG A 1 170 ? -13.850 9.243 -12.682 1.00 34.34 170 ARG A C 1
ATOM 1301 O O . ARG A 1 170 ? -14.292 10.404 -12.834 1.00 34.34 170 ARG A O 1
#

Secondary structure (DSSP, 8-state):
---SSS-SS------SS-EEEEE-TTS-EEEEEE-TTHHHHHHHHH-GGGTT--SSTTPPTTTTTTTTTT-EEEEEEEEETTEEEEEEEETTT-SEEEEE-SSTTS-EEEEEEPPPEETTEE---EEEEEEE-GGG-TTSS-EEEEEETTTTEEEEEE----HHHHTT--

pLDDT: mean 87.94, std 15.93, range [30.25, 98.0]